Protein AF-A0A5Q4ETL8-F1 (afdb_monomer_lite)

Sequence (169 aa):
MSSEIIQLRAKDDSEPRHVIWLRTLRKTGQIVYVGHYGLCDTPEGVRCCKVVFPLPCGNATVILEPVVHEDGSLELRSCGERFGDPGFYFLLRDRKGRHWTRYIRSMRESIRVYEDEDGDLRTDHVLTLWRRRVFTLHYRIRPAAERVERQGERQTPHPGTRSGLQSTA

Secondary structure (DSSP, 8-state):
-EEEEEEEE-TT-SSEEEEEEEEE-TTT--EEEEEEEEEEE-TT--EEEEEEEEETTEEEEEEEEEEE-TTS-EEEEE--SSTTSSSEEEEEE-TTS-EEEEE-TTEEEEEEEEE-TTS-EEEEEEEEETTEEEEEEEEE---HHHHHHHHHHTTPPP-----------

Structure (mmCIF, N/CA/C/O backbone):
data_AF-A0A5Q4ETL8-F1
#
_entry.id   AF-A0A5Q4ETL8-F1
#
loop_
_atom_site.group_PDB
_atom_site.id
_atom_site.type_symbol
_atom_site.label_atom_id
_atom_site.label_alt_id
_atom_site.label_comp_id
_atom_site.label_asym_id
_atom_site.label_entity_id
_atom_site.label_seq_id
_atom_site.pdbx_PDB_ins_code
_atom_site.Cartn_x
_atom_site.Cartn_y
_atom_site.Cartn_z
_atom_site.occupancy
_atom_site.B_iso_or_equiv
_atom_site.auth_seq_id
_atom_site.auth_comp_id
_atom_site.auth_asym_id
_atom_site.auth_atom_id
_atom_site.pdbx_PDB_model_num
ATOM 1 N N . MET A 1 1 ? -21.927 2.530 -2.958 1.00 86.31 1 MET A N 1
ATOM 2 C CA . MET A 1 1 ? -20.679 3.035 -2.338 1.00 86.31 1 MET A CA 1
ATOM 3 C C . MET A 1 1 ? -20.085 4.127 -3.224 1.00 86.31 1 MET A C 1
ATOM 5 O O . MET A 1 1 ? -20.267 4.053 -4.438 1.00 86.31 1 MET A O 1
ATOM 9 N N . SER A 1 2 ? -19.472 5.162 -2.652 1.00 92.75 2 SER A N 1
ATOM 10 C CA . SER A 1 2 ? -18.618 6.121 -3.369 1.00 92.75 2 SER A CA 1
ATOM 11 C C . SER A 1 2 ? -17.146 5.769 -3.153 1.00 92.75 2 SER A C 1
ATOM 13 O O . SER A 1 2 ? -16.806 5.008 -2.245 1.00 92.75 2 SER A O 1
ATOM 15 N N . SER A 1 3 ? -16.292 6.272 -4.039 1.00 93.62 3 SER A N 1
ATOM 16 C CA . SER A 1 3 ? -14.847 6.083 -3.994 1.00 93.62 3 SER A CA 1
ATOM 17 C C . SER A 1 3 ? -14.194 7.361 -4.470 1.00 93.62 3 SER A C 1
ATOM 19 O O . SER A 1 3 ? -14.450 7.767 -5.601 1.00 93.62 3 SER A O 1
ATOM 21 N N . GLU A 1 4 ? -13.372 7.958 -3.623 1.00 94.12 4 GLU A N 1
ATOM 22 C CA . GLU A 1 4 ? -12.762 9.259 -3.865 1.00 94.12 4 GLU A CA 1
ATOM 23 C C . GLU A 1 4 ? -11.266 9.202 -3.573 1.00 94.12 4 GLU A C 1
ATOM 25 O O . GLU A 1 4 ? -10.839 8.541 -2.624 1.00 94.12 4 GLU A O 1
ATOM 30 N N . ILE A 1 5 ? -10.486 9.880 -4.412 1.00 93.94 5 ILE A N 1
ATOM 31 C CA . ILE A 1 5 ? -9.055 10.080 -4.222 1.00 93.94 5 ILE A CA 1
ATOM 32 C C . ILE A 1 5 ? -8.847 11.560 -3.920 1.00 93.94 5 ILE A C 1
ATOM 34 O O . ILE A 1 5 ? -9.073 12.404 -4.782 1.00 93.94 5 ILE A O 1
ATOM 38 N N . ILE A 1 6 ? -8.425 11.863 -2.697 1.00 94.12 6 ILE A N 1
ATOM 39 C CA . ILE A 1 6 ? -8.135 13.219 -2.233 1.00 94.12 6 ILE A CA 1
ATOM 40 C C . ILE A 1 6 ? -6.618 13.389 -2.237 1.00 94.12 6 ILE A C 1
ATOM 42 O O . ILE A 1 6 ? -5.898 12.574 -1.664 1.00 94.12 6 ILE A O 1
ATOM 46 N N . GLN A 1 7 ? -6.117 14.439 -2.877 1.00 93.25 7 GLN A N 1
ATOM 47 C CA . GLN A 1 7 ? -4.685 14.719 -2.963 1.00 93.25 7 GLN A CA 1
ATOM 48 C C . GLN A 1 7 ? -4.352 15.944 -2.117 1.00 93.25 7 GLN A C 1
ATOM 50 O O . GLN A 1 7 ? -4.890 17.024 -2.350 1.00 93.25 7 GLN A O 1
ATOM 55 N N . LEU A 1 8 ? -3.455 15.780 -1.146 1.00 91.25 8 LEU A N 1
ATOM 56 C CA . LEU A 1 8 ? -2.935 16.879 -0.339 1.00 91.25 8 LEU A CA 1
ATOM 57 C C . LEU A 1 8 ? -1.584 17.304 -0.907 1.00 91.25 8 LEU A C 1
ATOM 59 O O . LEU A 1 8 ? -0.615 16.541 -0.894 1.00 91.25 8 LEU A O 1
ATOM 63 N N . ARG A 1 9 ? -1.537 18.532 -1.412 1.00 89.12 9 ARG A N 1
ATOM 64 C CA . ARG A 1 9 ? -0.363 19.146 -2.037 1.00 89.12 9 ARG A CA 1
ATOM 65 C C . ARG A 1 9 ? 0.201 20.209 -1.104 1.00 89.12 9 ARG A C 1
ATOM 67 O O . ARG A 1 9 ? -0.548 20.811 -0.332 1.00 89.12 9 ARG A O 1
ATOM 74 N N . ALA A 1 10 ? 1.514 20.418 -1.141 1.00 83.50 10 ALA A N 1
ATOM 75 C CA . ALA A 1 10 ? 2.071 21.590 -0.475 1.00 83.50 10 ALA A CA 1
ATOM 76 C C . ALA A 1 10 ? 1.665 22.843 -1.255 1.00 83.50 10 ALA A C 1
ATOM 78 O O . ALA A 1 10 ? 1.397 22.768 -2.450 1.00 83.50 10 ALA A O 1
ATOM 79 N N . LYS A 1 11 ? 1.637 23.996 -0.587 1.00 80.12 11 LYS A N 1
ATOM 80 C CA . LYS A 1 11 ? 1.253 25.262 -1.225 1.00 80.12 11 LYS A CA 1
ATOM 81 C C . LYS A 1 11 ? 2.127 25.599 -2.445 1.00 80.12 11 LYS A C 1
ATOM 83 O O . LYS A 1 11 ? 1.612 26.131 -3.420 1.00 80.12 11 LYS A O 1
ATOM 88 N N . ASP A 1 12 ? 3.402 25.224 -2.381 1.00 84.75 12 ASP A N 1
ATOM 89 C CA . ASP A 1 12 ? 4.423 25.579 -3.371 1.00 84.75 12 ASP A CA 1
ATOM 90 C C . ASP A 1 12 ? 4.899 24.365 -4.193 1.00 84.75 12 ASP A C 1
ATOM 92 O O . ASP A 1 12 ? 5.831 24.479 -4.983 1.00 84.75 12 ASP A O 1
ATOM 96 N N . ASP A 1 13 ? 4.287 23.192 -3.993 1.00 75.06 13 ASP A N 1
ATOM 97 C CA . ASP A 1 13 ? 4.696 21.937 -4.626 1.00 75.06 13 ASP A CA 1
ATOM 98 C C . ASP A 1 13 ? 3.583 21.417 -5.535 1.00 75.06 13 ASP A C 1
ATOM 100 O O . ASP A 1 13 ? 2.433 21.236 -5.116 1.00 75.06 13 ASP A O 1
ATOM 104 N N . SER A 1 14 ? 3.935 21.171 -6.794 1.00 69.81 14 SER A N 1
ATOM 105 C CA . SER A 1 14 ? 3.008 20.598 -7.760 1.00 69.81 14 SER A CA 1
ATOM 106 C C . SER A 1 14 ? 2.756 19.111 -7.514 1.00 69.81 14 SER A C 1
ATOM 108 O O . SER A 1 14 ? 1.743 18.604 -7.989 1.00 69.81 14 SER A O 1
ATOM 110 N N . GLU A 1 15 ? 3.590 18.411 -6.738 1.00 73.94 15 GLU A N 1
ATOM 111 C CA . GLU A 1 15 ? 3.420 16.991 -6.431 1.00 73.94 15 GLU A CA 1
ATOM 112 C C . GLU A 1 15 ? 2.615 16.761 -5.135 1.00 73.94 15 GLU A C 1
ATOM 114 O O . GLU A 1 15 ? 2.736 17.497 -4.147 1.00 73.94 15 GLU A O 1
ATOM 119 N N . PRO A 1 16 ? 1.725 15.747 -5.100 1.00 76.19 16 PRO A N 1
ATOM 120 C CA . PRO A 1 16 ? 0.964 15.444 -3.899 1.00 76.19 16 PRO A CA 1
ATOM 121 C C . PRO A 1 16 ? 1.874 14.817 -2.840 1.00 76.19 16 PRO A C 1
ATOM 123 O O . PRO A 1 16 ? 2.410 13.727 -3.026 1.00 76.19 16 PRO A O 1
ATOM 126 N N . ARG A 1 17 ? 1.980 15.464 -1.675 1.00 86.38 17 ARG A N 1
ATOM 127 C CA . ARG A 1 17 ? 2.698 14.910 -0.515 1.00 86.38 17 ARG A CA 1
ATOM 128 C C . ARG A 1 17 ? 1.962 13.732 0.106 1.00 86.38 17 ARG A C 1
ATOM 130 O O . ARG A 1 17 ? 2.582 12.822 0.655 1.00 86.38 17 ARG A O 1
ATOM 137 N N . HIS A 1 18 ? 0.634 13.761 0.028 1.00 93.06 18 HIS A N 1
ATOM 138 C CA . HIS A 1 18 ? -0.221 12.693 0.517 1.00 93.06 18 HIS A CA 1
ATOM 139 C C . HIS A 1 18 ? -1.392 12.451 -0.424 1.00 93.06 18 HIS A C 1
ATOM 141 O O . HIS A 1 18 ? -1.954 13.383 -1.000 1.00 93.06 18 HIS A O 1
ATOM 147 N N . VAL A 1 19 ? -1.805 11.193 -0.514 1.00 95.69 19 VAL A N 1
ATOM 148 C CA . VAL A 1 19 ? -3.000 10.781 -1.247 1.00 95.69 19 VAL A CA 1
ATOM 149 C C . VAL A 1 19 ? -3.891 10.003 -0.294 1.00 95.69 19 VAL A C 1
ATOM 151 O O . VAL A 1 19 ? -3.419 9.153 0.448 1.00 95.69 19 VAL A O 1
ATOM 154 N N . ILE A 1 20 ? -5.180 10.301 -0.263 1.00 96.69 20 ILE A N 1
ATOM 155 C CA . ILE A 1 20 ? -6.147 9.648 0.615 1.00 96.69 20 ILE A CA 1
ATOM 156 C C . ILE A 1 20 ? -7.186 8.969 -0.261 1.00 96.69 20 ILE A C 1
ATOM 158 O O . ILE A 1 20 ? -7.823 9.611 -1.092 1.00 96.69 20 ILE A O 1
ATOM 162 N N . TRP A 1 21 ? -7.379 7.673 -0.053 1.00 96.81 21 TRP A N 1
ATOM 163 C CA . TRP A 1 21 ? -8.457 6.916 -0.664 1.00 96.81 21 TRP A CA 1
ATOM 164 C C . TRP A 1 21 ? -9.600 6.744 0.329 1.00 96.81 21 TRP A C 1
ATOM 166 O O . TRP A 1 21 ? -9.466 6.039 1.331 1.00 96.81 21 TRP A O 1
ATOM 176 N N . LEU A 1 22 ? -10.729 7.383 0.034 1.00 96.12 22 LEU A N 1
ATOM 177 C CA . LEU A 1 22 ? -11.920 7.390 0.873 1.00 96.12 22 LEU A CA 1
ATOM 178 C C . LEU A 1 22 ? -13.039 6.559 0.232 1.00 96.12 22 LEU A C 1
ATOM 180 O O . LEU A 1 22 ? -13.354 6.719 -0.953 1.00 96.12 22 LEU A O 1
ATOM 184 N N . ARG A 1 23 ? -13.674 5.676 1.014 1.00 95.94 23 ARG A N 1
ATOM 185 C CA . ARG A 1 23 ? -14.881 4.942 0.595 1.00 95.94 23 ARG A CA 1
ATOM 186 C C . ARG A 1 23 ? -16.023 5.190 1.566 1.00 95.94 23 ARG A C 1
ATOM 188 O O . ARG A 1 23 ? -15.890 4.941 2.766 1.00 95.94 23 ARG A O 1
ATOM 195 N N . THR A 1 24 ? -17.175 5.561 1.014 1.00 96.06 24 THR A N 1
ATOM 196 C CA . THR A 1 24 ? -18.363 5.917 1.800 1.00 96.06 24 THR A CA 1
ATOM 197 C C . THR A 1 24 ? -19.587 5.128 1.342 1.00 96.06 24 THR A C 1
ATOM 199 O O . THR A 1 24 ? -19.872 4.971 0.145 1.00 96.06 24 THR A O 1
ATOM 202 N N . LEU A 1 25 ? -20.358 4.611 2.295 1.00 95.69 25 LEU A N 1
ATOM 203 C CA . LEU A 1 25 ? -21.666 4.023 2.037 1.00 95.69 25 LEU A CA 1
ATOM 204 C C . LEU A 1 25 ? -22.649 5.128 1.653 1.00 95.69 25 LEU A C 1
ATOM 206 O O . LEU A 1 25 ? -23.093 5.900 2.490 1.00 95.69 25 LEU A O 1
ATOM 210 N N . ARG A 1 26 ? -23.033 5.178 0.372 1.00 93.00 26 ARG A N 1
ATOM 211 C CA . ARG A 1 26 ? -23.916 6.233 -0.166 1.00 93.00 26 ARG A CA 1
ATOM 212 C C . ARG A 1 26 ? -25.246 6.365 0.579 1.00 93.00 26 ARG A C 1
ATOM 214 O O . ARG A 1 26 ? -25.737 7.473 0.702 1.00 93.00 26 ARG A O 1
ATOM 221 N N . LYS A 1 27 ? -25.820 5.252 1.056 1.00 94.75 27 LYS A N 1
ATOM 222 C CA . LYS A 1 27 ? -27.110 5.263 1.764 1.00 94.75 27 LYS A CA 1
ATOM 223 C C . LYS A 1 27 ? -27.037 5.935 3.136 1.00 94.75 27 LYS A C 1
ATOM 225 O O . LYS A 1 27 ? -28.007 6.557 3.536 1.00 94.75 27 LYS A O 1
ATOM 230 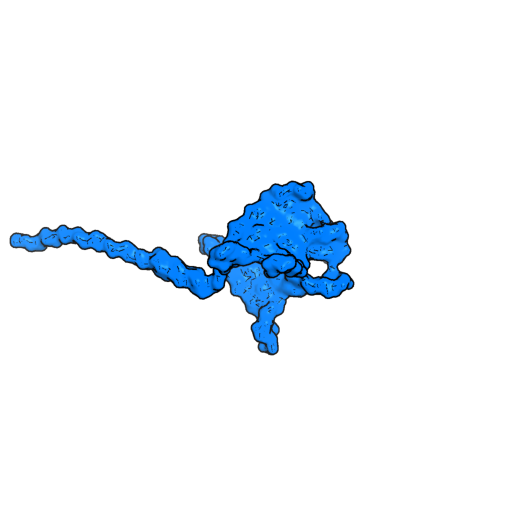N N . THR A 1 28 ? -25.931 5.769 3.857 1.00 95.94 28 THR A N 1
ATOM 231 C CA . THR A 1 28 ? -25.812 6.201 5.260 1.00 95.94 28 THR A CA 1
ATOM 232 C C . THR A 1 28 ? -24.845 7.364 5.450 1.00 95.94 28 THR A C 1
ATOM 234 O O . THR A 1 28 ? -24.794 7.937 6.529 1.00 95.94 28 THR A O 1
ATOM 237 N N . GLY A 1 29 ? -24.027 7.684 4.444 1.00 94.62 29 GLY A N 1
ATOM 238 C CA . GLY A 1 29 ? -22.910 8.619 4.582 1.00 94.62 29 GLY A CA 1
ATOM 239 C C . GLY A 1 29 ? -21.744 8.070 5.412 1.00 94.62 29 GLY A C 1
ATOM 240 O O . GLY A 1 29 ? -20.755 8.769 5.606 1.00 94.62 29 GLY A O 1
ATOM 241 N N . GLN A 1 30 ? -21.815 6.821 5.883 1.00 95.31 30 GLN A N 1
ATOM 242 C CA . GLN A 1 30 ? -20.781 6.239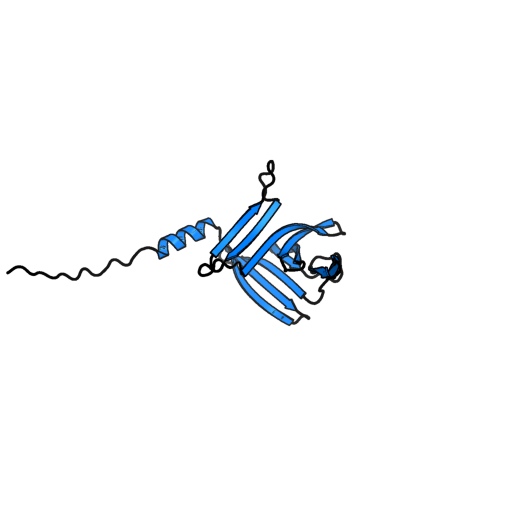 6.732 1.00 95.31 30 GLN A CA 1
ATOM 243 C C . GLN A 1 30 ? -19.510 5.933 5.934 1.00 95.31 30 GLN A C 1
ATOM 245 O O . GLN A 1 30 ? -19.551 5.235 4.916 1.00 95.31 30 GLN A O 1
ATOM 250 N N . ILE A 1 31 ? -18.372 6.414 6.431 1.00 93.50 31 ILE A N 1
ATOM 251 C CA . ILE A 1 31 ? -17.048 6.074 5.908 1.00 93.50 31 ILE A CA 1
ATOM 252 C C . ILE A 1 31 ? -16.705 4.649 6.346 1.00 93.50 31 ILE A C 1
ATOM 254 O O . ILE A 1 31 ? -16.724 4.338 7.535 1.00 93.50 31 ILE A O 1
ATOM 258 N N . VAL A 1 32 ? -16.401 3.784 5.379 1.00 93.81 32 VAL A N 1
ATOM 259 C CA . VAL A 1 32 ? -16.080 2.364 5.619 1.00 93.81 32 VAL A CA 1
ATOM 260 C C . VAL A 1 32 ? -14.622 2.027 5.352 1.00 93.81 32 VAL A C 1
ATOM 262 O O . VAL A 1 32 ? -14.161 0.964 5.752 1.00 93.81 32 VAL A O 1
ATOM 265 N N . TYR A 1 33 ? -13.893 2.912 4.674 1.00 93.69 33 TYR A N 1
ATOM 266 C CA . TYR A 1 33 ? -12.476 2.725 4.400 1.00 93.69 33 TYR A CA 1
ATOM 267 C C . TYR A 1 33 ? -11.785 4.071 4.203 1.00 93.69 33 TYR A C 1
ATOM 269 O O . TYR A 1 33 ? -12.295 4.935 3.484 1.00 93.69 33 TYR A O 1
ATOM 277 N N . VAL A 1 34 ? -10.606 4.201 4.813 1.00 95.69 34 VAL A N 1
ATOM 278 C CA . VAL A 1 34 ? -9.656 5.294 4.601 1.00 95.69 34 VAL A CA 1
ATOM 279 C C . VAL A 1 34 ? -8.268 4.677 4.467 1.00 95.69 34 VAL A C 1
ATOM 281 O O . VAL A 1 34 ? -7.789 4.048 5.409 1.00 95.69 34 VAL A O 1
ATOM 284 N N . GLY A 1 35 ? -7.629 4.865 3.317 1.00 97.19 35 GLY A N 1
ATOM 285 C CA . GLY A 1 35 ? -6.207 4.581 3.128 1.00 97.19 35 GLY A CA 1
ATOM 286 C C . GLY A 1 35 ? -5.452 5.884 2.906 1.00 97.19 35 GLY A C 1
ATOM 287 O O . GLY A 1 35 ? -5.760 6.606 1.961 1.00 97.19 35 GLY A O 1
ATOM 288 N N . HIS A 1 36 ? -4.493 6.209 3.768 1.00 97.31 36 HIS A N 1
ATOM 289 C CA . HIS A 1 36 ? -3.611 7.368 3.611 1.00 97.31 36 HIS A CA 1
ATOM 290 C C . HIS A 1 36 ? -2.257 6.919 3.069 1.00 97.31 36 HIS A C 1
ATOM 292 O O . HIS A 1 36 ? -1.522 6.200 3.735 1.00 97.31 36 HIS A O 1
ATOM 298 N N . TYR A 1 37 ? -1.942 7.354 1.859 1.00 97.19 37 TYR A N 1
ATOM 299 C CA . TYR A 1 37 ? -0.738 7.031 1.117 1.00 97.19 37 TYR A CA 1
ATOM 300 C C . TYR A 1 37 ? 0.250 8.194 1.191 1.00 97.19 37 TYR A C 1
ATOM 302 O O . TYR A 1 37 ? -0.118 9.368 1.071 1.00 97.19 37 TYR A O 1
ATOM 310 N N . GLY A 1 38 ? 1.519 7.857 1.357 1.00 95.94 38 GLY A N 1
ATOM 311 C CA . GLY A 1 38 ? 2.636 8.787 1.289 1.00 95.94 38 GLY A CA 1
ATOM 312 C C . GLY A 1 38 ? 3.948 8.043 1.096 1.00 95.94 38 GLY A C 1
ATOM 313 O O . GLY A 1 38 ? 3.961 6.838 0.847 1.00 95.94 38 GLY A O 1
ATOM 314 N N . LEU A 1 39 ? 5.051 8.767 1.237 1.00 95.75 39 LEU A N 1
ATOM 315 C CA . LEU A 1 39 ? 6.397 8.208 1.175 1.00 95.75 39 LEU A CA 1
ATOM 316 C C . LEU A 1 39 ? 7.049 8.261 2.559 1.00 95.75 39 LEU A C 1
ATOM 318 O O . LEU A 1 39 ? 6.767 9.161 3.354 1.00 95.75 39 LEU A O 1
ATOM 322 N N . CYS A 1 40 ? 7.906 7.292 2.855 1.00 96.00 40 CYS A N 1
ATOM 323 C CA . CYS A 1 40 ? 8.775 7.312 4.028 1.00 96.00 40 CYS A CA 1
ATOM 324 C C . CYS A 1 40 ? 10.099 6.626 3.725 1.00 96.00 40 CYS A C 1
ATOM 326 O O . CYS A 1 40 ? 10.177 5.812 2.812 1.00 96.00 40 CYS A O 1
ATOM 328 N N . ASP A 1 41 ? 11.104 6.905 4.539 1.00 97.44 41 ASP A N 1
ATOM 329 C CA . ASP A 1 41 ? 12.412 6.272 4.447 1.00 97.44 41 ASP A CA 1
ATOM 330 C C . ASP A 1 41 ? 12.572 5.287 5.612 1.00 97.44 41 ASP A C 1
ATOM 332 O O . ASP A 1 41 ? 12.183 5.585 6.748 1.00 97.44 41 ASP A O 1
ATOM 336 N N . THR A 1 42 ? 13.078 4.086 5.332 1.00 96.00 42 THR A N 1
ATOM 337 C CA . THR A 1 42 ? 13.444 3.129 6.386 1.00 96.00 42 THR A CA 1
ATOM 338 C C . THR A 1 42 ? 14.690 3.624 7.133 1.00 96.00 42 THR A C 1
ATOM 340 O O . THR A 1 42 ? 15.411 4.485 6.623 1.00 96.00 42 THR A O 1
ATOM 343 N N . PRO A 1 43 ? 15.013 3.075 8.320 1.00 96.38 43 PRO A N 1
ATOM 344 C CA . PRO A 1 43 ? 16.265 3.400 9.012 1.00 96.38 43 PRO A CA 1
ATOM 345 C C . PRO A 1 43 ? 17.526 3.118 8.182 1.00 96.38 43 PRO A C 1
ATOM 347 O O . PRO A 1 43 ? 18.561 3.733 8.414 1.00 96.38 43 PRO A O 1
ATOM 350 N N . GLU A 1 44 ? 17.434 2.206 7.213 1.00 94.00 44 GLU A N 1
ATOM 351 C CA . GLU A 1 44 ? 18.513 1.854 6.283 1.00 94.00 44 GLU A CA 1
ATOM 352 C C . GLU A 1 44 ? 18.542 2.764 5.036 1.00 94.00 44 GLU A C 1
ATOM 354 O O . GLU A 1 44 ? 19.365 2.570 4.147 1.00 94.00 44 GLU A O 1
ATOM 359 N N . GLY A 1 45 ? 17.667 3.774 4.962 1.00 95.56 45 GLY A N 1
ATOM 360 C CA . GLY A 1 45 ? 17.630 4.756 3.875 1.00 95.56 45 GLY A CA 1
ATOM 361 C C . GLY A 1 45 ? 16.837 4.322 2.640 1.00 95.56 45 GLY A C 1
ATOM 362 O O . GLY A 1 45 ? 16.944 4.960 1.595 1.00 95.56 45 GLY A O 1
ATOM 363 N N . VAL A 1 46 ? 16.031 3.258 2.732 1.00 95.38 46 VAL A N 1
ATOM 364 C CA . VAL A 1 46 ? 15.205 2.786 1.611 1.00 95.38 46 VAL A CA 1
ATOM 365 C C . VAL A 1 46 ? 13.913 3.596 1.533 1.00 95.38 46 VAL A C 1
ATOM 367 O O . VAL A 1 46 ? 13.088 3.563 2.451 1.00 95.38 46 VAL A O 1
ATOM 370 N N . ARG A 1 47 ? 13.707 4.285 0.409 1.00 97.19 47 ARG A N 1
ATOM 371 C CA . ARG A 1 47 ? 12.481 5.034 0.110 1.00 97.19 47 ARG A CA 1
ATOM 372 C C . ARG A 1 47 ? 11.329 4.073 -0.192 1.00 97.19 47 ARG A C 1
ATOM 374 O O . ARG A 1 47 ? 11.368 3.333 -1.169 1.00 97.19 47 ARG A O 1
ATOM 381 N N . CYS A 1 48 ? 10.280 4.117 0.618 1.00 98.12 48 CYS A N 1
ATOM 382 C CA . CYS A 1 48 ? 9.134 3.212 0.549 1.00 98.12 48 CYS A CA 1
ATOM 383 C C . CYS A 1 48 ? 7.812 3.962 0.355 1.00 98.12 48 CYS A C 1
ATOM 385 O O . CYS A 1 48 ? 7.654 5.113 0.776 1.00 98.12 48 CYS A O 1
ATOM 387 N N . CYS A 1 49 ? 6.822 3.269 -0.207 1.00 97.56 49 CYS A N 1
ATOM 388 C CA . CYS A 1 49 ? 5.429 3.690 -0.129 1.00 97.56 49 CYS A CA 1
ATOM 389 C C . CYS A 1 49 ? 4.862 3.311 1.245 1.00 97.56 49 CYS A C 1
ATOM 391 O O . CYS A 1 49 ? 5.006 2.182 1.707 1.00 97.56 49 CYS A O 1
ATOM 393 N N . LYS A 1 50 ? 4.205 4.256 1.911 1.00 97.81 50 LYS A N 1
ATOM 394 C CA . LYS A 1 50 ? 3.581 4.067 3.218 1.00 97.81 50 LYS A CA 1
ATOM 395 C C . LYS A 1 50 ? 2.076 4.206 3.091 1.00 97.81 50 LYS A C 1
ATOM 397 O O . LYS A 1 50 ? 1.597 5.240 2.630 1.00 97.81 50 LYS A O 1
ATOM 402 N N . VAL A 1 51 ? 1.348 3.208 3.578 1.00 98.00 51 VAL A N 1
ATOM 403 C CA . VAL A 1 51 ? -0.116 3.197 3.641 1.00 98.00 51 VAL A CA 1
ATOM 404 C C . VAL A 1 51 ? -0.552 3.145 5.098 1.00 98.00 51 VAL A C 1
ATOM 406 O O . VAL A 1 51 ? -0.138 2.258 5.836 1.00 98.00 51 VAL A O 1
ATOM 409 N N . VAL A 1 52 ? -1.387 4.086 5.527 1.00 98.06 52 VAL A N 1
ATOM 410 C CA . VAL A 1 52 ? -1.890 4.187 6.900 1.00 98.06 52 VAL A CA 1
ATOM 411 C C . VAL A 1 52 ? -3.404 4.022 6.912 1.00 98.06 52 VAL A C 1
ATOM 413 O O . VAL A 1 52 ? -4.128 4.740 6.222 1.00 98.06 52 VAL A O 1
ATOM 416 N N . PHE A 1 53 ? -3.875 3.106 7.751 1.00 96.94 53 PHE A N 1
ATOM 417 C CA . PHE A 1 53 ? -5.280 2.829 8.018 1.00 96.94 53 PHE A CA 1
ATOM 418 C C . PHE A 1 53 ? -5.632 3.317 9.427 1.00 96.94 53 PHE A C 1
ATOM 420 O O . PHE A 1 53 ? -5.198 2.700 10.409 1.00 96.94 53 PHE A O 1
ATOM 427 N N . PRO A 1 54 ? -6.388 4.420 9.563 1.00 95.06 54 PRO A N 1
ATOM 428 C CA . PRO A 1 54 ? -6.787 4.945 10.862 1.00 95.06 54 PRO A CA 1
ATOM 429 C C . PRO A 1 54 ? -7.618 3.937 11.663 1.00 95.06 54 PRO A C 1
ATOM 431 O O . PRO A 1 54 ? -8.534 3.308 11.138 1.00 95.06 54 PRO A O 1
ATOM 434 N N . LEU A 1 55 ? -7.325 3.828 12.958 1.00 92.75 55 LEU A N 1
ATOM 435 C CA . LEU A 1 55 ? -8.075 3.043 13.938 1.00 92.75 55 LEU A CA 1
ATOM 436 C C . LEU A 1 55 ? -8.425 3.942 15.139 1.00 92.75 55 LEU A C 1
ATOM 438 O O . LEU A 1 55 ? -7.685 4.886 15.418 1.00 92.75 55 LEU A O 1
ATOM 442 N N . PRO A 1 56 ? -9.489 3.652 15.915 1.00 90.19 56 PRO A N 1
ATOM 443 C CA . PRO A 1 56 ? -9.922 4.517 17.023 1.00 90.19 56 PRO A CA 1
ATOM 444 C C . PRO A 1 56 ? -8.829 4.885 18.041 1.00 90.19 56 PRO A C 1
ATOM 446 O O . PRO A 1 56 ? -8.887 5.940 18.668 1.00 90.19 56 PRO A O 1
ATOM 449 N N . CYS A 1 57 ? -7.821 4.027 18.217 1.00 92.88 57 CYS A N 1
ATOM 450 C CA . CYS A 1 57 ? -6.716 4.246 19.151 1.00 92.88 57 CYS A CA 1
ATOM 451 C C . CYS A 1 57 ? -5.343 4.167 18.475 1.00 92.88 57 CYS A C 1
ATOM 453 O O . CYS A 1 57 ? -4.371 3.806 19.132 1.00 92.88 57 CYS A O 1
ATOM 455 N N . GLY A 1 58 ? -5.240 4.461 17.177 1.00 95.69 58 GLY A N 1
ATOM 456 C CA . GLY A 1 58 ? -3.967 4.397 16.467 1.00 95.69 58 GLY A CA 1
ATOM 457 C C . GLY A 1 58 ? -4.129 4.166 14.973 1.00 95.69 58 GLY A C 1
ATOM 458 O O . GLY A 1 58 ? -4.998 4.752 14.337 1.00 95.69 58 GLY A O 1
ATOM 459 N N . ASN A 1 59 ? -3.286 3.314 14.402 1.00 97.44 59 ASN A N 1
ATOM 460 C CA . ASN A 1 59 ? -3.386 2.901 13.012 1.00 97.44 59 ASN A CA 1
ATOM 461 C C . ASN A 1 59 ? -2.735 1.535 12.771 1.00 97.44 59 ASN A C 1
ATOM 463 O O . ASN A 1 59 ? -1.852 1.097 13.516 1.00 97.44 59 ASN A O 1
ATOM 467 N N . ALA A 1 60 ? -3.175 0.888 11.697 1.00 97.50 60 ALA A N 1
ATOM 468 C CA . ALA A 1 60 ? -2.351 -0.076 10.989 1.00 97.50 60 ALA A CA 1
ATOM 469 C C . ALA A 1 60 ? -1.563 0.669 9.907 1.00 97.50 60 ALA A C 1
ATOM 471 O O . ALA A 1 60 ? -2.122 1.505 9.201 1.00 97.50 60 ALA A O 1
ATOM 472 N N . THR A 1 61 ? -0.277 0.376 9.779 1.00 98.06 61 THR A N 1
ATOM 473 C CA . THR A 1 61 ? 0.602 0.965 8.770 1.00 98.06 61 THR A CA 1
ATOM 474 C C . THR A 1 61 ? 1.273 -0.149 7.983 1.00 98.06 61 THR A C 1
ATOM 476 O O . THR A 1 61 ? 1.860 -1.054 8.569 1.00 98.06 61 THR A O 1
ATOM 479 N N . VAL A 1 62 ? 1.218 -0.059 6.661 1.00 98.25 62 VAL A N 1
ATOM 480 C CA . VAL A 1 62 ? 1.959 -0.919 5.740 1.00 98.25 62 VAL A CA 1
ATOM 481 C C . VAL A 1 62 ? 3.060 -0.088 5.103 1.00 98.25 62 VAL A C 1
ATOM 483 O O . VAL A 1 62 ? 2.799 0.991 4.572 1.00 98.25 62 VAL A O 1
ATOM 486 N N . ILE A 1 63 ? 4.291 -0.580 5.172 1.00 98.50 63 ILE A N 1
ATOM 487 C CA . ILE A 1 63 ? 5.440 -0.023 4.459 1.00 98.50 63 ILE A CA 1
ATOM 488 C C . ILE A 1 63 ? 5.769 -0.987 3.319 1.00 98.50 63 ILE A C 1
ATOM 490 O O . ILE A 1 63 ? 5.990 -2.177 3.557 1.00 98.50 63 ILE A O 1
ATOM 494 N N . LEU A 1 64 ? 5.747 -0.468 2.096 1.00 98.56 64 LEU A N 1
ATOM 495 C CA . LEU A 1 64 ? 5.923 -1.184 0.841 1.00 98.56 64 LEU A CA 1
ATOM 496 C C . LEU A 1 64 ? 7.216 -0.712 0.173 1.00 98.56 64 LEU A C 1
ATOM 498 O O . LEU A 1 64 ? 7.323 0.443 -0.247 1.00 98.56 64 LEU A O 1
ATOM 502 N N . GLU A 1 65 ? 8.183 -1.612 0.077 1.00 98.44 65 GLU A N 1
ATOM 503 C CA . GLU A 1 65 ? 9.409 -1.410 -0.688 1.00 98.44 65 GLU A CA 1
ATOM 504 C C . GLU A 1 65 ? 9.108 -1.558 -2.186 1.00 98.44 65 GLU A C 1
ATOM 506 O O . GLU A 1 65 ? 8.523 -2.575 -2.573 1.00 98.44 65 GLU A O 1
ATOM 511 N N . PRO A 1 66 ? 9.488 -0.583 -3.027 1.00 98.06 66 PRO A N 1
ATOM 512 C CA . PRO A 1 66 ? 9.432 -0.734 -4.472 1.00 98.06 66 PRO A CA 1
ATOM 513 C C . PRO A 1 66 ? 10.623 -1.554 -4.985 1.00 98.06 66 PRO A C 1
ATOM 515 O O . PRO A 1 66 ? 11.773 -1.253 -4.675 1.00 98.06 66 PRO A O 1
ATOM 518 N N . VAL A 1 67 ? 10.349 -2.557 -5.815 1.00 97.94 67 VAL A N 1
ATOM 519 C CA . VAL A 1 67 ? 11.349 -3.397 -6.484 1.00 97.94 67 VAL A CA 1
ATOM 520 C C . VAL A 1 67 ? 11.021 -3.469 -7.968 1.00 97.94 67 VAL A C 1
ATOM 522 O O . VAL A 1 67 ? 9.903 -3.820 -8.334 1.00 97.94 67 VAL A O 1
ATOM 525 N N . VAL A 1 68 ? 11.993 -3.150 -8.821 1.00 98.00 68 VAL A N 1
ATOM 526 C CA . VAL A 1 68 ? 11.883 -3.337 -10.274 1.00 98.00 68 VAL A CA 1
ATOM 527 C C . VAL A 1 68 ? 12.569 -4.649 -10.637 1.00 98.00 68 VAL A C 1
ATOM 529 O O . VAL A 1 68 ? 13.730 -4.854 -10.283 1.00 98.00 68 VAL A O 1
ATOM 532 N N . HIS A 1 69 ? 11.840 -5.541 -11.301 1.00 97.81 69 HIS A N 1
ATOM 533 C CA . HIS A 1 69 ? 12.337 -6.846 -11.743 1.00 97.81 69 HIS A CA 1
ATOM 534 C C . HIS A 1 69 ? 12.990 -6.761 -13.128 1.00 97.81 69 HIS A C 1
ATOM 536 O O . HIS A 1 69 ? 12.809 -5.783 -13.851 1.00 97.81 69 HIS A O 1
ATOM 542 N N . GLU A 1 70 ? 13.740 -7.798 -13.515 1.00 97.44 70 GLU A N 1
ATOM 543 C CA . GLU A 1 70 ? 14.451 -7.860 -14.808 1.00 97.44 70 GLU A CA 1
ATOM 544 C C . GLU A 1 70 ? 13.515 -7.745 -16.021 1.00 97.44 70 GLU A C 1
ATOM 546 O O . GLU A 1 70 ? 13.906 -7.209 -17.054 1.00 97.44 70 GLU A O 1
ATOM 551 N N . ASP A 1 71 ? 12.268 -8.199 -15.883 1.00 95.69 71 ASP A N 1
ATOM 552 C CA . ASP A 1 71 ? 11.231 -8.097 -16.915 1.00 95.69 71 ASP A CA 1
ATOM 553 C C . ASP A 1 71 ? 10.533 -6.725 -16.962 1.00 95.69 71 ASP A C 1
ATOM 555 O O . ASP A 1 71 ? 9.560 -6.547 -17.689 1.00 95.69 71 ASP A O 1
ATOM 559 N N . GLY A 1 72 ? 11.003 -5.753 -16.175 1.00 96.56 72 GLY A N 1
ATOM 560 C CA . GLY A 1 72 ? 10.431 -4.410 -16.085 1.00 96.56 72 GLY A CA 1
ATOM 561 C C . GLY A 1 72 ? 9.196 -4.302 -15.187 1.00 96.56 72 GLY A C 1
ATOM 562 O O . GLY A 1 72 ? 8.698 -3.194 -14.980 1.00 96.56 72 GLY A O 1
ATOM 563 N N . SER A 1 73 ? 8.708 -5.407 -14.610 1.00 97.88 73 SER A N 1
ATOM 564 C CA . SER A 1 73 ? 7.590 -5.354 -13.663 1.00 97.88 73 SER A CA 1
ATOM 565 C C . SER A 1 73 ? 7.970 -4.642 -12.360 1.00 97.88 73 SER A C 1
ATOM 567 O O . SER A 1 73 ? 9.097 -4.744 -11.868 1.00 97.88 73 SER A O 1
ATOM 569 N N . LEU A 1 74 ? 7.004 -3.932 -11.775 1.00 98.31 74 LEU A N 1
ATOM 570 C CA . LEU A 1 74 ? 7.144 -3.250 -10.490 1.00 98.31 74 LEU A CA 1
ATOM 571 C C . LEU A 1 74 ? 6.449 -4.058 -9.399 1.00 98.31 74 LEU A C 1
ATOM 573 O O . LEU A 1 74 ? 5.245 -4.285 -9.462 1.00 98.31 74 LEU A O 1
ATOM 577 N N . GLU A 1 75 ? 7.168 -4.417 -8.347 1.00 98.50 75 GLU A N 1
ATOM 578 C CA . GLU A 1 75 ? 6.598 -5.000 -7.140 1.00 98.50 75 GLU A CA 1
ATOM 579 C C . GLU A 1 75 ? 6.654 -4.012 -5.975 1.00 98.50 75 GLU A C 1
ATOM 581 O O . GLU A 1 75 ? 7.701 -3.460 -5.654 1.00 98.50 75 GLU A O 1
ATOM 586 N N . LEU A 1 76 ? 5.521 -3.822 -5.303 1.00 98.44 76 LEU A N 1
ATOM 587 C CA . LEU A 1 76 ? 5.454 -3.209 -3.983 1.00 98.44 76 LEU A CA 1
ATOM 588 C C . LEU A 1 76 ? 5.344 -4.323 -2.945 1.00 98.44 76 LEU A C 1
ATOM 590 O O . LEU A 1 76 ? 4.299 -4.973 -2.847 1.00 98.44 76 LEU A O 1
ATOM 594 N N . ARG A 1 77 ? 6.406 -4.551 -2.171 1.00 98.06 77 ARG A N 1
ATOM 595 C CA . ARG A 1 77 ? 6.467 -5.664 -1.214 1.00 98.06 77 ARG A CA 1
ATOM 596 C C . ARG A 1 77 ? 6.588 -5.200 0.230 1.00 98.06 77 ARG A C 1
ATOM 598 O O . ARG A 1 77 ? 7.327 -4.282 0.570 1.00 98.06 77 ARG A O 1
ATOM 605 N N . SER A 1 78 ? 5.861 -5.880 1.102 1.00 98.06 78 SER A N 1
ATOM 606 C CA . SER A 1 78 ? 5.842 -5.697 2.549 1.00 98.06 78 SER A CA 1
ATOM 607 C C . SER A 1 78 ? 6.226 -7.032 3.189 1.00 98.06 78 SER A C 1
ATOM 609 O O . SER A 1 78 ? 5.366 -7.821 3.582 1.00 98.06 78 SER A O 1
ATOM 611 N N . CYS A 1 79 ? 7.521 -7.357 3.190 1.00 96.00 79 CYS A N 1
ATOM 612 C CA . CYS A 1 79 ? 8.005 -8.707 3.502 1.00 96.00 79 CYS A CA 1
ATOM 613 C C . CYS A 1 79 ? 9.272 -8.755 4.369 1.00 96.00 79 CYS A C 1
ATOM 615 O O . CYS A 1 79 ? 9.983 -9.757 4.324 1.00 96.00 79 CYS A O 1
ATOM 617 N N . GLY A 1 80 ? 9.549 -7.707 5.145 1.00 96.69 80 GLY A N 1
ATOM 618 C CA . GLY A 1 80 ? 10.678 -7.662 6.071 1.00 96.69 80 GLY A CA 1
ATOM 619 C C . GLY A 1 80 ? 10.671 -8.761 7.140 1.00 96.69 80 GLY A C 1
ATOM 620 O O . GLY A 1 80 ? 9.743 -9.572 7.268 1.00 96.69 80 GLY A O 1
ATOM 621 N N . GLU A 1 81 ? 11.726 -8.772 7.947 1.00 96.25 81 GLU A N 1
ATOM 622 C CA . GLU A 1 81 ? 11.927 -9.771 8.995 1.00 96.25 81 GLU A CA 1
ATOM 623 C C . GLU A 1 81 ? 11.903 -9.172 10.403 1.00 96.25 81 GLU A C 1
ATOM 625 O O . GLU A 1 81 ? 11.552 -9.872 11.360 1.00 96.25 81 GLU A O 1
ATOM 630 N N . ARG A 1 82 ? 12.217 -7.882 10.548 1.00 96.81 82 ARG A N 1
ATOM 631 C CA . ARG A 1 82 ? 12.337 -7.200 11.843 1.00 96.81 82 ARG A CA 1
ATOM 632 C C . ARG A 1 82 ? 11.707 -5.808 11.841 1.00 96.81 82 ARG A C 1
ATOM 634 O O . ARG A 1 82 ? 11.336 -5.245 10.818 1.00 96.81 82 ARG A O 1
ATOM 641 N N . PHE A 1 83 ? 11.585 -5.252 13.044 1.00 97.25 83 PHE A N 1
ATOM 642 C CA . PHE A 1 83 ? 11.192 -3.860 13.228 1.00 97.25 83 PHE A CA 1
ATOM 643 C C . PHE A 1 83 ? 12.193 -2.925 12.533 1.00 97.25 83 PHE A C 1
ATOM 645 O O . PHE A 1 83 ? 13.397 -3.071 12.730 1.00 97.25 83 PHE A O 1
ATOM 652 N N . GLY A 1 84 ? 11.684 -1.954 11.777 1.00 96.56 84 GLY A N 1
ATOM 653 C CA . GLY A 1 84 ? 12.471 -1.051 10.933 1.00 96.56 84 GLY A CA 1
ATOM 654 C C . GLY A 1 84 ? 12.388 -1.409 9.447 1.00 96.56 84 GLY A C 1
ATOM 655 O O . GLY A 1 84 ? 12.467 -0.513 8.611 1.00 96.56 84 GLY A O 1
ATOM 656 N N . ASP A 1 85 ? 12.137 -2.678 9.121 1.00 97.75 85 ASP A N 1
ATOM 657 C CA . ASP A 1 85 ? 12.028 -3.145 7.739 1.00 97.75 85 ASP A CA 1
ATOM 658 C C . ASP A 1 85 ? 10.684 -2.736 7.098 1.00 97.75 85 ASP A C 1
ATOM 660 O O . ASP A 1 85 ? 9.684 -2.532 7.803 1.00 97.75 85 ASP A O 1
ATOM 664 N N . PRO A 1 86 ? 10.590 -2.711 5.759 1.00 98.25 86 PRO A N 1
ATOM 665 C CA . PRO A 1 86 ? 9.309 -2.707 5.060 1.00 98.25 86 PRO A CA 1
ATOM 666 C C . PRO A 1 86 ? 8.416 -3.859 5.542 1.00 98.25 86 PRO A C 1
ATOM 668 O O . PRO A 1 86 ? 8.831 -5.016 5.626 1.00 98.25 86 PRO A O 1
ATOM 671 N N . GLY A 1 87 ? 7.173 -3.564 5.908 1.00 98.12 87 GLY A N 1
ATOM 672 C CA . GLY A 1 87 ? 6.288 -4.555 6.509 1.00 98.12 87 GLY A CA 1
ATOM 673 C C . GLY A 1 87 ? 5.043 -3.949 7.147 1.00 98.12 87 GLY A C 1
ATOM 674 O O . GLY A 1 87 ? 4.750 -2.761 6.993 1.00 98.12 87 GLY A O 1
ATOM 675 N N . PHE A 1 88 ? 4.323 -4.781 7.896 1.00 98.31 88 PHE A N 1
ATOM 676 C CA . PHE A 1 88 ? 3.093 -4.400 8.577 1.00 98.31 88 PHE A CA 1
ATOM 677 C C . PHE A 1 88 ? 3.347 -4.011 10.037 1.00 98.31 88 PHE A C 1
ATOM 679 O O . PHE A 1 88 ? 3.969 -4.751 10.805 1.00 98.31 88 PHE A O 1
ATOM 686 N N . TYR A 1 89 ? 2.790 -2.876 10.448 1.00 98.25 89 TYR A N 1
ATOM 687 C CA . TYR A 1 89 ? 2.934 -2.303 11.777 1.00 98.25 89 TYR A CA 1
ATOM 688 C C . TYR A 1 89 ? 1.581 -1.930 12.369 1.00 98.25 89 TYR A C 1
ATOM 690 O O . TYR A 1 89 ? 0.702 -1.413 11.685 1.00 98.25 89 TYR A O 1
ATOM 698 N N . PHE A 1 90 ? 1.448 -2.099 13.678 1.00 97.88 90 PHE A N 1
ATOM 699 C CA . PHE A 1 90 ? 0.456 -1.375 14.462 1.00 97.88 90 PHE A CA 1
ATOM 700 C C . PHE A 1 90 ? 1.152 -0.276 15.247 1.00 97.88 90 PHE A C 1
ATOM 702 O O . PHE A 1 90 ? 2.078 -0.572 16.000 1.00 97.88 90 PHE A O 1
ATOM 709 N N . LEU A 1 91 ? 0.680 0.962 15.117 1.00 96.81 91 LEU A N 1
ATOM 710 C CA . LEU A 1 91 ? 0.953 2.033 16.069 1.00 96.81 91 LEU A CA 1
ATOM 711 C C . LEU A 1 91 ? -0.321 2.251 16.866 1.00 96.81 91 LEU A C 1
ATOM 713 O O . LEU A 1 91 ? -1.357 2.591 16.304 1.00 96.81 91 LEU A O 1
ATOM 717 N N . LEU A 1 92 ? -0.263 2.055 18.172 1.00 95.69 92 LEU A N 1
ATOM 718 C CA . LEU A 1 92 ? -1.438 2.121 19.027 1.00 95.69 92 LEU A CA 1
ATOM 719 C C . LEU A 1 92 ? -1.185 3.099 20.186 1.00 95.69 92 LEU A C 1
ATOM 721 O O . LEU A 1 92 ? -0.052 3.491 20.476 1.00 95.69 92 LEU A O 1
ATOM 725 N N . ARG A 1 93 ? -2.256 3.508 20.856 1.00 95.88 93 ARG A N 1
ATOM 726 C CA . ARG A 1 93 ? -2.230 4.284 22.095 1.00 95.88 93 ARG A CA 1
ATOM 727 C C . ARG A 1 93 ? -2.980 3.506 23.165 1.00 95.88 93 ARG A C 1
ATOM 729 O O . ARG A 1 93 ? -4.121 3.103 22.941 1.00 95.88 93 ARG A O 1
ATOM 736 N N . ASP A 1 94 ? -2.335 3.259 24.299 1.00 93.19 94 ASP A N 1
ATOM 737 C CA . ASP A 1 94 ? -2.955 2.562 25.425 1.00 93.19 94 ASP A CA 1
ATOM 738 C C . ASP A 1 94 ? -3.891 3.486 26.232 1.00 93.19 94 ASP A C 1
ATOM 740 O O . ASP A 1 94 ? -3.972 4.696 26.002 1.00 93.19 94 ASP A O 1
ATOM 744 N N . ARG A 1 95 ? -4.612 2.919 27.210 1.00 93.69 95 ARG A N 1
ATOM 745 C CA . ARG A 1 95 ? -5.547 3.675 28.070 1.00 93.69 95 ARG A CA 1
ATOM 746 C C . ARG A 1 95 ? -4.865 4.730 28.950 1.00 93.69 95 ARG A C 1
ATOM 748 O O . ARG A 1 95 ? -5.547 5.613 29.452 1.00 93.69 95 ARG A O 1
ATOM 755 N N . LYS A 1 96 ? -3.547 4.634 29.152 1.00 95.75 96 LYS A N 1
ATOM 756 C CA . LYS A 1 96 ? -2.734 5.603 29.901 1.00 95.75 96 LYS A CA 1
ATOM 757 C C . LYS A 1 96 ? -2.136 6.677 28.983 1.00 95.75 96 LYS A C 1
ATOM 759 O O . LYS A 1 96 ? -1.348 7.494 29.444 1.00 95.75 96 LYS A O 1
ATOM 764 N N . GLY A 1 97 ? -2.480 6.668 27.692 1.00 93.62 97 GLY A N 1
ATOM 765 C CA . GLY A 1 97 ? -1.980 7.617 26.703 1.00 93.62 97 GLY A CA 1
ATOM 766 C C . GLY A 1 97 ? -0.598 7.279 26.140 1.00 93.62 97 GLY A C 1
ATOM 767 O O . GLY A 1 97 ? -0.070 8.066 25.360 1.00 93.62 97 GLY A O 1
ATOM 768 N N . ARG A 1 98 ? -0.006 6.127 26.483 1.00 96.06 98 ARG A N 1
ATOM 769 C CA . ARG A 1 98 ? 1.320 5.739 25.982 1.00 96.06 98 ARG A CA 1
ATOM 770 C C . ARG A 1 98 ? 1.219 5.166 24.577 1.00 96.06 98 ARG A C 1
ATOM 772 O O . ARG A 1 98 ? 0.291 4.414 24.275 1.00 96.06 98 ARG A O 1
ATOM 779 N N . HIS A 1 99 ? 2.202 5.483 23.743 1.00 95.00 99 HIS A N 1
ATOM 780 C CA . HIS A 1 99 ? 2.317 4.930 22.402 1.00 95.00 99 HIS A CA 1
ATOM 781 C C . HIS A 1 99 ? 3.167 3.664 22.390 1.00 95.00 99 HIS A C 1
ATOM 783 O O . HIS A 1 99 ? 4.201 3.577 23.047 1.00 95.00 99 HIS A O 1
ATOM 789 N N . TRP A 1 100 ? 2.716 2.688 21.616 1.00 95.00 100 TRP A N 1
ATOM 790 C CA . TRP A 1 100 ? 3.400 1.420 21.390 1.00 95.00 100 TRP A CA 1
ATOM 791 C C . TRP A 1 100 ? 3.333 1.071 19.907 1.00 95.00 100 TRP A C 1
ATOM 793 O O . TRP A 1 100 ? 2.302 1.250 19.253 1.00 95.00 100 TRP A O 1
ATOM 803 N N . THR A 1 101 ? 4.440 0.555 19.388 1.00 96.06 101 THR A N 1
ATOM 804 C CA . THR A 1 101 ? 4.520 0.082 18.010 1.00 96.06 101 THR A CA 1
ATOM 805 C C . THR A 1 101 ? 4.823 -1.402 18.015 1.00 96.06 101 THR A C 1
ATOM 807 O O . THR A 1 101 ? 5.663 -1.868 18.785 1.00 96.06 101 THR A O 1
ATOM 810 N N . ARG A 1 102 ? 4.152 -2.158 17.149 1.00 96.56 102 ARG A N 1
ATOM 811 C CA . ARG A 1 102 ? 4.397 -3.587 16.975 1.00 96.56 102 ARG A CA 1
ATOM 812 C C . ARG A 1 102 ? 4.547 -3.926 15.504 1.00 96.56 102 ARG A C 1
ATOM 814 O O . ARG A 1 102 ? 3.636 -3.676 14.723 1.00 96.56 102 ARG A O 1
ATOM 821 N N . TYR A 1 103 ? 5.666 -4.556 15.170 1.00 98.06 103 TYR A N 1
ATOM 822 C CA . TYR A 1 103 ? 5.890 -5.175 13.872 1.00 98.06 103 TYR A CA 1
ATOM 823 C C . TYR A 1 103 ? 5.205 -6.546 13.788 1.00 98.06 103 TYR A C 1
ATOM 825 O O . TYR A 1 103 ? 5.315 -7.354 14.717 1.00 98.06 103 TYR A O 1
ATOM 833 N N . ILE A 1 104 ? 4.507 -6.824 12.687 1.00 97.75 104 ILE A N 1
ATOM 834 C CA . ILE A 1 104 ? 3.746 -8.061 12.472 1.00 97.75 104 ILE A CA 1
ATOM 835 C C . ILE A 1 104 ? 4.388 -8.879 11.346 1.00 97.75 104 ILE A C 1
ATOM 837 O O . ILE A 1 104 ? 3.886 -8.948 10.231 1.00 97.75 104 ILE A O 1
ATOM 841 N N . ARG A 1 105 ? 5.483 -9.574 11.671 1.00 97.12 105 ARG A N 1
ATOM 842 C CA . ARG A 1 105 ? 6.270 -10.403 10.731 1.00 97.12 105 ARG A CA 1
ATOM 843 C C . ARG A 1 105 ? 5.463 -11.463 9.968 1.00 97.12 105 ARG A C 1
ATOM 845 O O . ARG A 1 105 ? 5.859 -11.910 8.892 1.00 97.12 105 ARG A O 1
ATOM 852 N N . SER A 1 106 ? 4.367 -11.941 10.558 1.00 97.25 106 SER A N 1
ATOM 853 C CA . SER A 1 106 ? 3.531 -12.979 9.955 1.00 97.25 106 SER A CA 1
ATOM 854 C C . SER A 1 106 ? 2.662 -12.464 8.816 1.00 97.25 106 SER A C 1
ATOM 856 O O . SER A 1 106 ? 2.197 -13.298 8.045 1.00 97.25 106 SER A O 1
ATOM 858 N N . MET A 1 107 ? 2.421 -11.154 8.730 1.00 97.38 107 MET A N 1
ATOM 859 C CA . MET A 1 107 ? 1.593 -10.533 7.702 1.00 97.38 107 MET A CA 1
ATOM 860 C C . MET A 1 107 ? 2.498 -9.996 6.599 1.00 97.38 107 MET A C 1
ATOM 862 O O . MET A 1 107 ? 3.317 -9.117 6.853 1.00 97.38 107 MET A O 1
ATOM 866 N N . ARG A 1 108 ? 2.375 -10.559 5.396 1.00 97.88 108 ARG A N 1
ATOM 867 C CA . ARG A 1 108 ? 3.189 -10.167 4.241 1.00 97.88 108 ARG A CA 1
ATOM 868 C C . ARG A 1 108 ? 2.314 -9.861 3.054 1.00 97.88 108 ARG A C 1
ATOM 870 O O . ARG A 1 108 ? 1.356 -10.588 2.803 1.00 97.88 108 ARG A O 1
ATOM 877 N N . GLU A 1 109 ? 2.686 -8.830 2.324 1.00 97.88 109 GLU A N 1
ATOM 878 C CA . GLU A 1 109 ? 1.953 -8.337 1.167 1.00 97.88 109 GLU A CA 1
ATOM 879 C C . GLU A 1 109 ? 2.906 -8.167 -0.013 1.00 97.88 109 GLU A C 1
ATOM 881 O O . GLU A 1 109 ? 4.054 -7.769 0.172 1.00 97.88 109 GLU A O 1
ATOM 886 N N . SER A 1 110 ? 2.436 -8.486 -1.211 1.00 98.12 110 SER A N 1
ATOM 887 C CA . SER A 1 110 ? 3.127 -8.224 -2.471 1.00 98.12 110 SER A CA 1
ATOM 888 C C . SER A 1 110 ? 2.096 -7.763 -3.492 1.00 98.12 110 SER A C 1
ATOM 890 O O . SER A 1 110 ? 1.033 -8.374 -3.613 1.00 98.12 110 SER A O 1
ATOM 892 N N . ILE A 1 111 ? 2.387 -6.664 -4.182 1.00 98.38 111 ILE A N 1
ATOM 893 C CA . ILE A 1 111 ? 1.578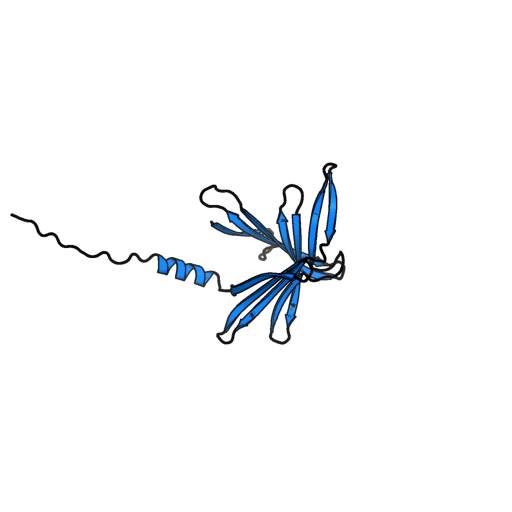 -6.112 -5.268 1.00 98.38 111 ILE A CA 1
ATOM 894 C C . ILE A 1 111 ? 2.501 -5.992 -6.474 1.00 98.38 111 ILE A C 1
ATOM 896 O O . ILE A 1 111 ? 3.270 -5.036 -6.566 1.00 98.38 111 ILE A O 1
ATOM 900 N N . ARG A 1 112 ? 2.443 -6.961 -7.385 1.00 98.38 112 ARG A N 1
ATOM 901 C CA . ARG A 1 112 ? 3.240 -6.960 -8.612 1.00 98.38 112 ARG A CA 1
ATOM 902 C C . ARG A 1 112 ? 2.420 -6.416 -9.768 1.00 98.38 112 ARG A C 1
ATOM 904 O O . ARG A 1 112 ? 1.401 -7.004 -10.108 1.00 98.38 112 ARG A O 1
ATOM 911 N N . VAL A 1 113 ? 2.874 -5.328 -10.373 1.00 98.19 113 VAL A N 1
ATOM 912 C CA . VAL A 1 113 ? 2.305 -4.700 -11.565 1.00 98.19 113 VAL A CA 1
ATOM 913 C C . VAL A 1 113 ? 3.190 -5.027 -12.761 1.00 98.19 113 VAL A C 1
ATOM 915 O O . VAL A 1 113 ? 4.398 -4.809 -12.712 1.00 98.19 113 VAL A O 1
ATOM 918 N N . TYR A 1 114 ? 2.592 -5.550 -13.823 1.00 97.69 114 TYR A N 1
ATOM 919 C CA . TYR A 1 114 ? 3.286 -5.957 -15.044 1.00 97.69 114 TYR A CA 1
ATOM 920 C C . TYR A 1 114 ? 2.406 -5.690 -16.263 1.00 97.69 114 TYR A C 1
ATOM 922 O O . TYR A 1 114 ? 1.189 -5.567 -16.135 1.00 97.69 114 TYR A O 1
ATOM 930 N N . GLU A 1 115 ? 3.024 -5.583 -17.430 1.00 96.81 115 GLU A N 1
ATOM 931 C CA . GLU A 1 115 ? 2.331 -5.516 -18.714 1.00 96.81 115 GLU A CA 1
ATOM 932 C C . GLU A 1 115 ? 2.083 -6.946 -19.218 1.00 96.81 115 GLU A C 1
ATOM 934 O O . GLU A 1 115 ? 2.976 -7.791 -19.124 1.00 96.81 115 GLU A O 1
ATOM 939 N N . ASP A 1 116 ? 0.860 -7.254 -19.656 1.00 94.56 116 ASP A N 1
ATOM 940 C CA . ASP A 1 116 ? 0.551 -8.535 -20.301 1.00 94.56 116 ASP A CA 1
ATOM 941 C C . ASP A 1 116 ? 0.864 -8.514 -21.809 1.00 94.56 116 ASP A C 1
ATOM 943 O O . ASP A 1 116 ? 1.306 -7.507 -22.358 1.00 94.56 116 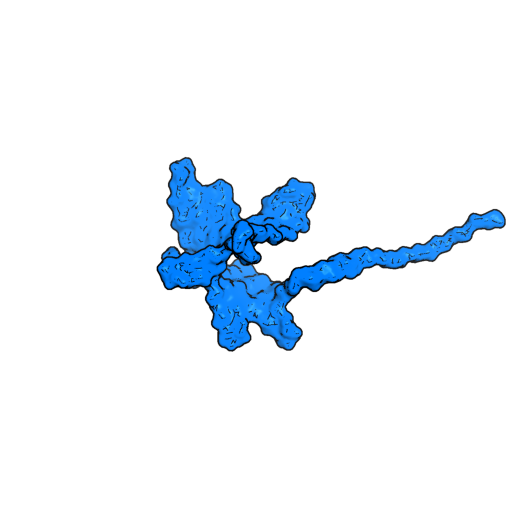ASP A O 1
ATOM 947 N N . GLU A 1 117 ? 0.655 -9.645 -22.487 1.00 93.19 117 GLU A N 1
ATOM 948 C CA . GLU A 1 117 ? 0.947 -9.802 -23.922 1.00 93.19 117 GLU A CA 1
ATOM 949 C C . GLU A 1 117 ? 0.143 -8.843 -24.820 1.00 93.19 117 GLU A C 1
ATOM 951 O O . GLU A 1 117 ? 0.582 -8.527 -25.926 1.00 93.19 117 GLU A O 1
ATOM 956 N N . ASP A 1 118 ? -1.006 -8.357 -24.340 1.00 91.38 118 ASP A N 1
ATOM 957 C CA . ASP A 1 118 ? -1.879 -7.417 -25.050 1.00 91.38 118 ASP A CA 1
ATOM 958 C C . ASP A 1 118 ? -1.509 -5.944 -24.769 1.00 91.38 118 ASP A C 1
ATOM 960 O O . ASP A 1 118 ? -2.158 -5.029 -25.285 1.00 91.38 118 ASP A O 1
ATOM 964 N N . GLY A 1 119 ? -0.481 -5.696 -23.949 1.00 90.69 119 GLY A N 1
ATOM 965 C CA . GLY A 1 119 ? -0.045 -4.361 -23.538 1.00 90.69 119 GLY A CA 1
ATOM 966 C C . GLY A 1 119 ? -0.822 -3.781 -22.349 1.00 90.69 119 GLY A C 1
ATOM 967 O O . GLY A 1 119 ? -0.746 -2.583 -22.058 1.00 90.69 119 GLY A O 1
ATOM 968 N N . ASP A 1 120 ? -1.617 -4.593 -21.647 1.00 93.50 120 ASP A N 1
ATOM 969 C CA . ASP A 1 120 ? -2.415 -4.126 -20.520 1.00 93.50 120 ASP A CA 1
ATOM 970 C C . ASP A 1 120 ? -1.655 -4.225 -19.195 1.00 93.50 120 ASP A C 1
ATOM 972 O O . ASP A 1 120 ? -1.106 -5.267 -18.842 1.00 93.50 120 ASP A O 1
ATOM 976 N N . LEU A 1 121 ? -1.752 -3.186 -18.358 1.00 96.31 121 LEU A N 1
ATOM 977 C CA . LEU A 1 121 ? -1.247 -3.260 -16.986 1.00 96.31 121 LEU A CA 1
ATOM 978 C C . LEU A 1 121 ? -2.106 -4.193 -16.124 1.00 96.31 121 LEU A C 1
ATOM 980 O O . LEU A 1 121 ? -3.240 -3.868 -15.752 1.00 96.31 121 LEU A O 1
ATOM 984 N N . ARG A 1 122 ? -1.541 -5.334 -15.749 1.00 97.50 122 ARG A N 1
ATOM 985 C CA . ARG A 1 122 ? -2.101 -6.316 -14.820 1.00 97.50 122 ARG A CA 1
ATOM 986 C C . ARG A 1 122 ? -1.462 -6.205 -13.453 1.00 97.50 122 ARG A C 1
ATOM 988 O O . ARG A 1 122 ? -0.431 -5.566 -13.252 1.00 97.50 122 ARG A O 1
ATOM 995 N N . THR A 1 123 ? -2.128 -6.791 -12.470 1.00 98.19 123 THR A N 1
ATOM 996 C CA . THR A 1 123 ? -1.626 -6.831 -11.108 1.00 98.19 123 THR A CA 1
ATOM 997 C C . THR A 1 123 ? -1.911 -8.168 -10.459 1.00 98.19 123 THR A C 1
ATOM 999 O O . THR A 1 123 ? -3.056 -8.621 -10.473 1.00 98.19 123 THR A O 1
ATOM 1002 N N . ASP A 1 124 ? -0.884 -8.725 -9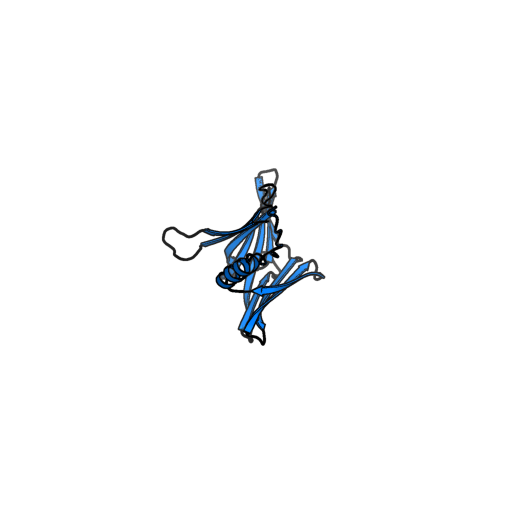.825 1.00 97.88 124 ASP A N 1
ATOM 1003 C CA . ASP A 1 124 ? -0.987 -9.830 -8.882 1.00 97.88 124 ASP A CA 1
ATOM 1004 C C . ASP A 1 124 ? -0.770 -9.283 -7.474 1.00 97.88 124 ASP A C 1
ATOM 1006 O O . ASP A 1 124 ? 0.334 -8.891 -7.094 1.00 97.88 124 ASP A O 1
ATOM 1010 N N . HIS A 1 125 ? -1.840 -9.239 -6.687 1.00 98.25 125 HIS A N 1
ATOM 1011 C CA . HIS A 1 125 ? -1.799 -8.759 -5.311 1.00 98.25 125 HIS A CA 1
ATOM 1012 C C . HIS A 1 125 ? -2.048 -9.916 -4.355 1.00 98.25 125 HIS A C 1
ATOM 1014 O O . HIS A 1 125 ? -3.137 -10.485 -4.316 1.00 98.25 125 HIS A O 1
ATOM 1020 N N . VAL A 1 126 ? -1.035 -10.271 -3.574 1.00 98.25 126 VAL A N 1
ATOM 1021 C CA . VAL A 1 126 ? -1.065 -11.393 -2.638 1.00 98.25 126 VAL A CA 1
ATOM 1022 C C . VAL A 1 126 ? -0.877 -10.885 -1.217 1.00 98.25 126 VAL A C 1
ATOM 1024 O O . VAL A 1 126 ? 0.114 -10.227 -0.911 1.00 98.25 126 VAL A O 1
ATOM 1027 N N . LEU A 1 127 ? -1.787 -11.277 -0.325 1.00 97.81 127 LEU A N 1
ATOM 1028 C CA . LEU A 1 127 ? -1.610 -11.137 1.117 1.00 97.81 127 LEU A CA 1
ATOM 1029 C C . LEU A 1 127 ? -1.480 -12.521 1.753 1.00 97.81 127 LEU A C 1
ATOM 1031 O O . LEU A 1 127 ? -2.304 -13.415 1.532 1.00 97.81 127 LEU A O 1
ATOM 1035 N N . THR A 1 128 ? -0.466 -12.689 2.595 1.00 98.00 128 THR A N 1
ATOM 1036 C CA . THR A 1 128 ? -0.267 -13.889 3.406 1.00 98.00 128 THR A CA 1
ATOM 1037 C C . THR A 1 128 ? -0.258 -13.562 4.892 1.00 98.00 128 THR A C 1
ATOM 1039 O O . THR A 1 128 ? 0.179 -12.492 5.314 1.00 98.00 128 THR A O 1
ATOM 1042 N N . LEU A 1 129 ? -0.724 -14.516 5.693 1.00 97.44 129 LEU A N 1
ATOM 1043 C CA . LEU A 1 129 ? -0.682 -14.482 7.144 1.00 97.44 129 LEU A CA 1
ATOM 1044 C C . LEU A 1 129 ? -0.192 -15.842 7.652 1.00 97.44 129 LEU A C 1
ATOM 1046 O O . LEU A 1 129 ? -0.723 -16.882 7.270 1.00 97.44 129 LEU A O 1
ATOM 1050 N N . TRP A 1 130 ? 0.874 -15.854 8.456 1.00 95.25 130 TRP A N 1
ATOM 1051 C CA . TRP A 1 130 ? 1.572 -17.086 8.876 1.00 95.25 130 TRP A CA 1
ATOM 1052 C C . TRP A 1 130 ? 1.966 -17.984 7.692 1.00 95.25 130 TRP A C 1
ATOM 1054 O O . TRP A 1 130 ? 1.841 -19.206 7.755 1.00 95.25 130 TRP A O 1
ATOM 1064 N N . ARG A 1 131 ? 2.428 -17.369 6.591 1.00 92.06 131 ARG A N 1
ATOM 1065 C CA . ARG A 1 131 ? 2.773 -18.039 5.318 1.00 92.06 131 ARG A CA 1
ATOM 1066 C C . ARG A 1 131 ? 1.594 -18.738 4.621 1.00 92.06 131 ARG A C 1
ATOM 1068 O O . ARG A 1 131 ? 1.798 -19.427 3.627 1.00 92.06 131 ARG A O 1
ATOM 1075 N N . ARG A 1 132 ? 0.360 -18.563 5.103 1.00 96.94 132 ARG A N 1
ATOM 1076 C CA . ARG A 1 132 ? -0.860 -19.003 4.417 1.00 96.94 132 ARG A CA 1
ATOM 1077 C C . ARG A 1 132 ? -1.424 -17.838 3.619 1.00 96.94 132 ARG A C 1
ATOM 1079 O O . ARG A 1 132 ? -1.483 -16.718 4.116 1.00 96.94 132 ARG A O 1
ATOM 1086 N N . ARG A 1 133 ? -1.832 -18.094 2.381 1.00 97.19 133 ARG A N 1
ATOM 1087 C CA . ARG A 1 133 ? -2.473 -17.090 1.528 1.00 97.19 133 ARG A CA 1
ATOM 1088 C C . ARG A 1 133 ? -3.852 -16.752 2.090 1.00 97.19 133 ARG A C 1
ATOM 1090 O O . ARG A 1 133 ? -4.679 -17.644 2.237 1.00 97.19 133 ARG A O 1
ATOM 1097 N N . VAL A 1 134 ? -4.063 -15.480 2.422 1.00 96.94 134 VAL A N 1
ATOM 1098 C CA . VAL A 1 134 ? -5.352 -14.956 2.898 1.00 96.94 134 VAL A CA 1
ATOM 1099 C C . VAL A 1 134 ? -6.205 -14.554 1.706 1.00 96.94 134 VAL A C 1
ATOM 1101 O O . VAL A 1 134 ? -7.373 -14.919 1.634 1.00 96.94 134 VAL A O 1
ATOM 1104 N N . PHE A 1 135 ? -5.608 -13.842 0.750 1.00 96.88 135 PHE A N 1
ATOM 1105 C CA . PHE A 1 135 ? -6.243 -13.549 -0.524 1.00 96.88 135 PHE A CA 1
ATOM 1106 C C . PHE A 1 135 ? -5.215 -13.419 -1.644 1.00 96.88 135 PHE A C 1
ATOM 1108 O O . PHE A 1 135 ? -4.031 -13.154 -1.408 1.00 96.88 135 PHE A O 1
ATOM 1115 N N . THR A 1 136 ? -5.726 -13.554 -2.864 1.00 97.38 136 THR A N 1
ATOM 1116 C CA . THR A 1 136 ? -5.089 -13.075 -4.084 1.00 97.38 136 THR A CA 1
ATOM 1117 C C . THR A 1 136 ? -6.110 -12.261 -4.860 1.00 97.38 136 THR A C 1
ATOM 1119 O O . THR A 1 136 ? -7.249 -12.698 -5.025 1.00 97.38 136 THR A O 1
ATOM 1122 N N . LEU A 1 137 ? -5.712 -11.078 -5.309 1.00 97.69 137 LEU A N 1
ATOM 1123 C CA . LEU A 1 137 ? -6.494 -10.249 -6.209 1.00 97.69 137 LEU A CA 1
ATOM 1124 C C . LEU A 1 137 ? -5.745 -10.148 -7.531 1.00 97.69 137 LEU A C 1
ATOM 1126 O O . LEU A 1 137 ? -4.558 -9.828 -7.549 1.00 97.69 137 LEU A O 1
ATOM 1130 N N . HIS A 1 138 ? -6.476 -10.384 -8.615 1.00 97.69 138 HIS A N 1
ATOM 1131 C CA . HIS A 1 138 ? -6.023 -10.095 -9.965 1.00 97.69 138 HIS A CA 1
ATOM 1132 C C . HIS A 1 138 ? -6.876 -8.959 -10.509 1.00 97.69 138 HIS A C 1
ATOM 1134 O O . HIS A 1 138 ? -8.108 -9.048 -10.522 1.00 97.69 138 HIS A O 1
ATOM 1140 N N . TYR A 1 139 ? -6.240 -7.873 -10.927 1.00 96.00 139 TYR A N 1
ATOM 1141 C CA . TYR A 1 139 ? -6.946 -6.737 -11.505 1.00 96.00 139 TYR A CA 1
ATOM 1142 C C . TYR A 1 139 ? -6.121 -6.066 -12.592 1.00 96.00 139 TYR A C 1
ATOM 1144 O O . TYR A 1 139 ? -4.908 -6.225 -12.672 1.00 96.00 139 TYR A O 1
ATOM 1152 N N . ARG A 1 140 ? -6.816 -5.327 -13.455 1.00 95.06 140 ARG A N 1
ATOM 1153 C CA . ARG A 1 140 ? -6.215 -4.513 -14.508 1.00 95.06 140 ARG A CA 1
ATOM 1154 C C . ARG A 1 140 ? -6.225 -3.052 -14.078 1.00 95.06 140 ARG A C 1
ATOM 1156 O O . ARG A 1 140 ? -7.245 -2.563 -13.583 1.00 95.06 140 ARG A O 1
ATOM 1163 N N . ILE A 1 141 ? -5.117 -2.357 -14.294 1.00 92.94 141 ILE A N 1
ATOM 1164 C CA . ILE A 1 141 ? -5.009 -0.911 -14.127 1.00 92.94 141 ILE A CA 1
ATOM 1165 C C . ILE A 1 141 ? -5.322 -0.267 -15.478 1.00 92.94 141 ILE A C 1
ATOM 1167 O O . ILE A 1 141 ? -4.847 -0.707 -16.521 1.00 92.94 141 ILE A O 1
ATOM 1171 N N . ARG A 1 142 ? -6.169 0.761 -15.466 1.00 87.56 142 ARG A N 1
ATOM 1172 C CA . ARG A 1 142 ? -6.467 1.579 -16.645 1.00 87.56 142 ARG A CA 1
ATOM 1173 C C . ARG A 1 142 ? -6.344 3.057 -16.292 1.00 87.56 142 ARG A C 1
ATOM 1175 O O . ARG A 1 142 ? -6.640 3.414 -15.144 1.00 87.56 142 ARG A O 1
ATOM 1182 N N . PRO A 1 143 ? -5.971 3.914 -17.253 1.00 82.44 143 PRO A N 1
ATOM 1183 C CA . PRO A 1 143 ? -6.035 5.356 -17.087 1.00 82.44 143 PRO A CA 1
ATOM 1184 C C . PRO A 1 143 ? -7.413 5.817 -16.600 1.00 82.44 143 PRO A C 1
ATOM 1186 O O . PRO A 1 143 ? -8.456 5.286 -16.988 1.00 82.44 143 PRO A O 1
ATOM 1189 N N . ALA A 1 144 ? -7.434 6.844 -15.751 1.00 73.81 144 ALA A N 1
ATOM 1190 C CA . ALA A 1 144 ? -8.682 7.373 -15.204 1.00 73.81 144 ALA A CA 1
ATOM 1191 C C . ALA A 1 144 ? -9.616 7.956 -16.286 1.00 73.81 144 ALA A C 1
ATOM 1193 O O . ALA A 1 144 ? -10.834 7.885 -16.121 1.00 73.81 144 ALA A O 1
ATOM 1194 N N . ALA A 1 145 ? -9.065 8.479 -17.389 1.00 66.38 145 ALA A N 1
ATOM 1195 C CA . ALA A 1 145 ? -9.827 9.030 -18.515 1.00 66.38 145 ALA A CA 1
ATOM 1196 C C . ALA A 1 145 ? -10.742 7.977 -19.173 1.00 66.38 145 ALA A C 1
ATOM 1198 O O . ALA A 1 145 ? -11.939 8.208 -19.330 1.00 66.38 145 ALA A O 1
ATOM 1199 N N . GLU A 1 146 ? -10.233 6.762 -19.392 1.00 61.09 146 GLU A N 1
ATOM 1200 C CA . GLU A 1 146 ? -10.992 5.643 -19.979 1.00 61.09 146 GLU A CA 1
ATOM 1201 C C . GLU A 1 146 ? -12.155 5.160 -19.088 1.00 61.09 146 GLU A C 1
ATOM 1203 O O . GLU A 1 146 ? -13.087 4.483 -19.536 1.00 61.09 146 GLU A O 1
ATOM 1208 N N . ARG A 1 147 ? -12.119 5.477 -17.786 1.00 57.03 147 ARG A N 1
ATOM 1209 C CA . ARG A 1 147 ? -13.181 5.115 -16.835 1.00 57.03 147 ARG A CA 1
ATOM 1210 C C . ARG A 1 147 ? -14.417 6.002 -16.987 1.00 57.03 147 ARG A C 1
ATOM 1212 O O . ARG A 1 147 ? -15.517 5.541 -16.673 1.00 57.03 147 ARG A O 1
ATOM 1219 N N . VAL A 1 148 ? -14.237 7.248 -17.429 1.00 55.75 148 VAL A N 1
ATOM 1220 C CA . VAL A 1 148 ? -15.321 8.218 -17.644 1.00 55.75 148 VAL A CA 1
ATOM 1221 C C . VAL A 1 148 ? -16.101 7.862 -18.912 1.00 55.75 148 VAL A C 1
ATOM 1223 O O . VAL A 1 148 ? -17.329 7.815 -18.873 1.00 55.75 148 VAL A O 1
ATOM 1226 N N . GLU A 1 149 ? -15.403 7.493 -19.986 1.00 51.91 149 GLU A N 1
ATOM 1227 C CA . GLU A 1 149 ? -15.998 7.148 -21.286 1.00 51.91 149 GLU A CA 1
ATOM 1228 C C . GLU A 1 149 ? -16.961 5.952 -21.190 1.00 51.91 149 GLU A C 1
ATOM 1230 O O . GLU A 1 149 ? -18.129 6.058 -21.565 1.00 51.91 149 GLU A O 1
ATOM 1235 N N . ARG A 1 150 ? -16.559 4.848 -20.542 1.00 51.31 150 ARG A N 1
ATOM 1236 C CA . ARG A 1 150 ? -17.450 3.677 -20.379 1.00 51.31 150 ARG A CA 1
ATOM 1237 C C . ARG A 1 150 ? -18.621 3.893 -19.418 1.00 51.31 150 ARG A C 1
ATOM 1239 O O . ARG A 1 150 ? -19.618 3.171 -19.495 1.00 51.31 150 ARG A O 1
ATOM 1246 N N . GLN A 1 151 ? -18.508 4.821 -18.462 1.00 50.62 151 GLN A N 1
ATOM 1247 C CA . GLN A 1 151 ? -19.647 5.180 -17.607 1.00 50.62 151 GLN A CA 1
ATOM 1248 C C . GLN A 1 151 ? -20.680 6.018 -18.370 1.00 50.62 151 GLN A C 1
ATOM 1250 O O . GLN A 1 151 ? -21.869 5.874 -18.088 1.00 50.62 151 GLN A O 1
ATOM 1255 N N . GLY A 1 152 ? -20.242 6.815 -19.353 1.00 46.91 152 GLY A N 1
ATOM 1256 C CA . GLY A 1 152 ? -21.117 7.528 -20.287 1.00 46.91 152 GLY A CA 1
ATOM 1257 C C . GLY A 1 152 ? -21.836 6.596 -21.267 1.00 46.91 152 GLY A C 1
ATOM 1258 O O . GLY A 1 152 ? -23.041 6.725 -21.464 1.00 46.91 152 GLY A O 1
ATOM 1259 N N . GLU A 1 153 ? -21.147 5.586 -21.807 1.00 46.84 153 GLU A N 1
ATOM 1260 C CA . GLU A 1 153 ? -21.749 4.625 -22.749 1.00 46.84 153 GLU A CA 1
ATOM 1261 C C . GLU A 1 153 ? -22.857 3.768 -22.113 1.00 46.84 153 GLU A C 1
ATOM 1263 O O . GLU A 1 153 ? -23.892 3.528 -22.734 1.00 46.84 153 GLU A O 1
ATOM 1268 N N . ARG A 1 154 ? -22.704 3.367 -20.841 1.00 47.06 154 ARG A N 1
ATOM 1269 C CA . ARG A 1 154 ? -23.736 2.612 -20.097 1.00 47.06 154 ARG A CA 1
ATOM 1270 C C . ARG A 1 154 ? -24.994 3.420 -19.743 1.00 47.06 154 ARG A C 1
ATOM 1272 O O . ARG A 1 154 ? -25.914 2.836 -19.174 1.00 47.06 154 ARG A O 1
ATOM 1279 N N . GLN A 1 155 ? -25.046 4.723 -20.031 1.00 44.59 155 GLN A N 1
ATOM 1280 C CA . GLN A 1 155 ? -26.203 5.587 -19.749 1.00 44.59 155 GLN A CA 1
ATOM 1281 C C . GLN A 1 155 ? -27.060 5.919 -20.979 1.00 44.59 155 GLN A C 1
ATOM 1283 O O . GLN A 1 155 ? -28.032 6.660 -20.841 1.00 44.59 155 GLN A O 1
ATOM 1288 N N . THR A 1 156 ? -26.776 5.362 -22.160 1.00 38.97 156 THR A N 1
ATOM 1289 C CA . THR A 1 156 ? -27.700 5.505 -23.296 1.00 38.97 156 THR A CA 1
ATOM 1290 C C . THR A 1 156 ? -28.997 4.727 -23.013 1.00 38.97 156 THR A C 1
ATOM 1292 O O . THR A 1 156 ? -28.949 3.511 -22.813 1.00 38.97 156 THR A O 1
ATOM 1295 N N . PRO A 1 157 ? -30.175 5.381 -22.946 1.00 42.00 157 PRO A N 1
ATOM 1296 C CA . PRO A 1 157 ? -31.428 4.661 -22.797 1.00 42.00 157 PRO A CA 1
ATOM 1297 C C . PRO A 1 157 ? -31.706 3.890 -24.087 1.00 42.00 157 PRO A C 1
ATOM 1299 O O . PRO A 1 157 ? -31.586 4.439 -25.184 1.00 42.00 157 PRO A O 1
ATOM 1302 N N . HIS A 1 158 ? -32.125 2.631 -23.951 1.00 43.97 158 HIS A N 1
ATOM 1303 C CA . HIS A 1 158 ? -32.741 1.885 -25.045 1.00 43.97 158 HIS A CA 1
ATOM 1304 C C . HIS A 1 158 ? -33.866 2.738 -25.664 1.00 43.97 158 HIS A C 1
ATOM 1306 O O . HIS A 1 158 ? -34.722 3.220 -24.914 1.00 43.97 158 HIS A O 1
ATOM 1312 N N . PRO A 1 159 ? -33.910 2.939 -26.995 1.00 42.84 159 PRO A N 1
ATOM 1313 C CA . PRO A 1 159 ? -35.025 3.635 -27.617 1.00 42.84 159 PRO A CA 1
ATOM 1314 C C . PRO A 1 159 ? -36.293 2.807 -27.399 1.00 42.84 159 PRO A C 1
ATOM 1316 O O . PRO A 1 159 ? -36.407 1.674 -27.865 1.00 42.84 159 PRO A O 1
ATOM 1319 N N . GLY A 1 160 ? -37.217 3.370 -26.621 1.00 39.72 160 GLY A N 1
ATOM 1320 C CA . GLY A 1 160 ? -38.492 2.754 -26.295 1.00 39.72 160 GLY A CA 1
ATOM 1321 C C . GLY A 1 160 ? -39.321 2.474 -27.545 1.00 39.72 160 GLY A C 1
ATOM 1322 O O . GLY A 1 160 ? -39.449 3.309 -28.441 1.00 39.72 160 GLY A O 1
ATOM 1323 N N . THR A 1 161 ? -39.904 1.282 -27.562 1.00 42.50 161 THR A N 1
ATOM 1324 C CA . THR A 1 161 ? -40.956 0.836 -28.469 1.00 42.50 161 THR A CA 1
ATOM 1325 C C . THR A 1 161 ? -42.045 1.906 -28.589 1.00 42.50 161 THR A C 1
ATOM 1327 O O . THR A 1 161 ? -42.769 2.178 -27.631 1.00 42.50 161 THR A O 1
ATOM 1330 N N . ARG A 1 162 ? -42.196 2.510 -29.774 1.00 43.25 162 ARG A N 1
ATOM 1331 C CA . ARG A 1 162 ? -43.399 3.278 -30.115 1.00 43.25 162 ARG A CA 1
ATOM 1332 C C . ARG A 1 162 ? -44.552 2.292 -30.305 1.00 43.25 162 ARG A C 1
ATOM 1334 O O . ARG A 1 162 ? -44.670 1.685 -31.364 1.00 43.25 162 ARG A O 1
ATOM 1341 N N . SER A 1 163 ? -45.399 2.138 -29.291 1.00 40.97 163 SER A N 1
ATOM 1342 C CA . SER A 1 163 ? -46.741 1.579 -29.475 1.00 40.97 163 SER A CA 1
ATOM 1343 C C . SER A 1 163 ? -47.652 2.698 -29.964 1.00 40.97 163 SER A C 1
ATOM 1345 O O . SER A 1 163 ? -47.930 3.644 -29.228 1.00 40.97 163 SER A O 1
ATOM 1347 N N . GLY A 1 164 ? -48.087 2.604 -31.218 1.00 41.97 164 GLY A N 1
ATOM 1348 C CA . GLY A 1 164 ? -49.162 3.431 -31.743 1.00 41.97 164 GLY A CA 1
ATOM 1349 C C . GLY A 1 164 ? -50.494 3.020 -31.123 1.00 41.97 164 GLY A C 1
ATOM 1350 O O . GLY A 1 164 ? -50.860 1.850 -31.165 1.00 41.97 164 GLY A O 1
ATOM 1351 N N . LEU A 1 165 ? -51.225 3.989 -30.581 1.00 39.94 165 LEU A N 1
ATOM 1352 C CA . LEU A 1 165 ? -52.679 3.926 -30.510 1.00 39.94 165 LEU A CA 1
ATOM 1353 C C . LEU A 1 165 ? -53.211 5.050 -31.399 1.00 39.94 165 LEU A C 1
ATOM 1355 O O . LEU A 1 165 ? -53.049 6.230 -31.092 1.00 39.94 165 LEU A O 1
ATOM 1359 N N . GLN A 1 166 ? -53.811 4.664 -32.522 1.00 43.59 166 GLN A N 1
ATOM 1360 C CA . GLN A 1 166 ? -54.781 5.493 -33.224 1.00 43.59 166 GLN A CA 1
ATOM 1361 C C . GLN A 1 166 ? -56.094 5.439 -32.441 1.00 43.59 166 GLN A C 1
ATOM 1363 O O . GLN A 1 166 ? -56.552 4.358 -32.078 1.00 43.59 166 GLN A O 1
ATOM 1368 N N . SER A 1 167 ? -56.698 6.599 -32.200 1.00 38.84 167 SER A N 1
ATOM 1369 C CA . SER A 1 167 ? -58.119 6.712 -31.883 1.00 38.84 167 SER A CA 1
ATOM 1370 C C . SER A 1 167 ? -58.597 8.102 -32.284 1.00 38.84 167 SER A C 1
ATOM 1372 O O . SER A 1 167 ? -58.370 9.072 -31.565 1.00 38.84 167 SER A O 1
ATOM 1374 N N . THR A 1 168 ? -59.278 8.189 -33.420 1.00 43.34 168 THR A N 1
ATOM 1375 C CA . THR A 1 168 ? -60.307 9.203 -33.666 1.00 43.34 168 THR A CA 1
ATOM 1376 C C . THR A 1 168 ? -61.534 8.496 -34.230 1.00 43.34 168 THR A C 1
ATOM 1378 O O . THR A 1 168 ? -61.386 7.464 -34.882 1.00 43.34 168 THR A O 1
ATOM 1381 N N . ALA A 1 169 ? -62.692 9.055 -33.874 1.00 40.69 169 ALA A N 1
ATOM 1382 C CA . ALA A 1 169 ? -64.065 8.631 -34.144 1.00 40.69 169 ALA A CA 1
ATOM 1383 C C . ALA A 1 169 ? -64.352 8.102 -35.556 1.00 40.69 169 ALA A C 1
ATOM 1385 O O . ALA A 1 169 ? -63.690 8.566 -36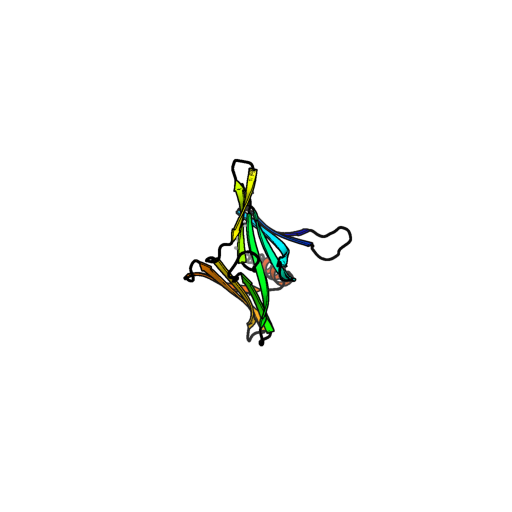.511 1.00 40.69 169 ALA A O 1
#

pLDDT: mean 87.69, std 18.02, range [38.84, 98.56]

Foldseek 3Di:
DDWDKDFDADPPGPDGQKIWIWDADPVPRDTDWIWIWHWDAFPVGQIWIKIWTDDPFFTKIATFGWDQDPQRKIKTKQQDDDPRDGHIKTWGADPVRDTDMDGQNQWIWMWIWDQDPVRWTKIWIFIGGNNHTPDTDIDTDDDPVVVVVVVVVVPDDDPDDDDDDDDDD

Radius of gyration: 22.67 Å; chains: 1; bounding box: 83×45×64 Å